Protein AF-A0A915AIZ0-F1 (afdb_monomer)

Radius of gyration: 30.47 Å; Cα contacts (8 Å, |Δi|>4): 148; chains: 1; bounding box: 74×75×60 Å

Foldseek 3Di:
DDDDDDDDPDDPPPCPQCVLVPPDDCPDDDVVVVQVVVPDDVQFAPDPVSPHDSDPDDDPPPPDPDDDDDPVVPPDDDPDPDDDDLPVPPDQLLVVLQVVCVVVVHDGKDKDWDWDDDPVQIWIWMWIATPNDIFTDPDTDSDPVVNSSRRSVRVCVVVVSDDPPPDDD

Structure (mmCIF, N/CA/C/O backbone):
data_AF-A0A915AIZ0-F1
#
_entry.id   AF-A0A915AIZ0-F1
#
loop_
_atom_site.group_PDB
_atom_site.id
_atom_site.type_symbol
_atom_site.label_atom_id
_atom_site.label_alt_id
_atom_site.label_comp_id
_atom_site.label_asym_id
_atom_site.label_entity_id
_atom_site.label_seq_id
_atom_site.pdbx_PDB_ins_code
_atom_site.Cartn_x
_atom_site.Cartn_y
_atom_site.Cartn_z
_atom_site.occupancy
_atom_site.B_iso_or_equiv
_atom_site.auth_seq_id
_atom_site.auth_comp_id
_atom_site.auth_asym_id
_atom_site.auth_atom_id
_atom_site.pdbx_PDB_model_num
ATOM 1 N N . MET A 1 1 ? 46.315 47.497 -23.830 1.00 38.78 1 MET A N 1
ATOM 2 C CA . MET A 1 1 ? 44.916 47.875 -23.520 1.00 38.78 1 MET A CA 1
ATOM 3 C C . MET A 1 1 ? 44.085 46.654 -23.903 1.00 38.78 1 MET A C 1
ATOM 5 O O . MET A 1 1 ? 44.215 46.232 -25.036 1.00 38.78 1 MET A O 1
ATOM 9 N N . ILE A 1 2 ? 43.419 45.914 -23.016 1.00 32.88 2 ILE A N 1
ATOM 10 C CA . ILE A 1 2 ? 42.169 46.260 -22.323 1.00 32.88 2 ILE A CA 1
ATOM 11 C C . ILE A 1 2 ? 42.017 45.301 -21.109 1.00 32.88 2 ILE A C 1
ATOM 13 O O . ILE A 1 2 ? 41.936 44.094 -21.275 1.00 32.88 2 ILE A O 1
ATOM 17 N N . VAL A 1 3 ? 42.049 45.907 -19.917 1.00 34.47 3 VAL A N 1
ATOM 18 C CA . VAL A 1 3 ? 41.221 45.727 -18.701 1.00 34.47 3 VAL A CA 1
ATOM 19 C C . VAL A 1 3 ? 41.073 44.355 -18.002 1.00 34.47 3 VAL A C 1
ATOM 21 O O . VAL A 1 3 ? 40.532 43.390 -18.527 1.00 34.47 3 VAL A O 1
ATOM 24 N N . ALA A 1 4 ? 41.444 44.361 -16.715 1.00 45.19 4 ALA A N 1
ATOM 25 C CA . ALA A 1 4 ? 41.116 43.372 -15.691 1.00 45.19 4 ALA A CA 1
ATOM 26 C C . ALA A 1 4 ? 39.612 43.361 -15.336 1.00 45.19 4 ALA A C 1
ATOM 28 O O . ALA A 1 4 ? 39.028 44.410 -15.066 1.00 45.19 4 ALA A O 1
ATOM 29 N N . GLY A 1 5 ? 39.001 42.175 -15.260 1.00 36.38 5 GLY A N 1
ATOM 30 C CA . GLY A 1 5 ? 37.619 41.971 -14.815 1.00 36.38 5 GLY A CA 1
ATOM 31 C C . GLY A 1 5 ? 37.561 41.054 -13.596 1.00 36.38 5 GLY A C 1
ATOM 32 O O . GLY A 1 5 ? 38.020 39.920 -13.645 1.00 36.38 5 GLY A O 1
ATOM 33 N N . LYS A 1 6 ? 37.040 41.597 -12.498 1.00 37.47 6 LYS A N 1
ATOM 34 C CA . LYS A 1 6 ? 36.946 41.043 -11.142 1.00 37.47 6 LYS A CA 1
ATOM 35 C C . LYS A 1 6 ? 36.320 39.645 -11.082 1.00 37.47 6 LYS A C 1
ATOM 37 O O . LYS A 1 6 ? 35.412 39.323 -11.841 1.00 37.47 6 LYS A O 1
ATOM 42 N N . GLY A 1 7 ? 36.774 38.863 -10.101 1.00 50.34 7 GLY A N 1
ATOM 43 C CA . GLY A 1 7 ? 36.136 37.615 -9.709 1.00 50.34 7 GLY A CA 1
ATOM 44 C C . GLY A 1 7 ? 34.683 37.833 -9.294 1.00 50.34 7 GLY A C 1
ATOM 45 O O . GLY A 1 7 ? 34.383 38.735 -8.515 1.00 50.34 7 GLY A O 1
ATOM 46 N N . ASN A 1 8 ? 33.809 36.965 -9.789 1.00 40.28 8 ASN A N 1
ATOM 47 C CA . ASN A 1 8 ? 32.485 36.766 -9.228 1.00 40.28 8 ASN A CA 1
ATOM 48 C C . ASN A 1 8 ? 32.515 35.445 -8.468 1.00 40.28 8 ASN A C 1
ATOM 50 O O . ASN A 1 8 ? 32.494 34.368 -9.061 1.00 40.28 8 ASN A O 1
ATOM 54 N N . ILE A 1 9 ? 32.594 35.542 -7.141 1.00 48.56 9 ILE A N 1
ATOM 55 C CA . ILE A 1 9 ? 32.188 34.448 -6.271 1.00 48.56 9 ILE A CA 1
ATOM 56 C C . ILE A 1 9 ? 30.661 34.376 -6.366 1.00 48.56 9 ILE A C 1
ATOM 58 O O . ILE A 1 9 ? 29.944 35.292 -5.965 1.00 48.56 9 ILE A O 1
ATOM 62 N N . CYS A 1 10 ? 30.161 33.332 -7.013 1.00 42.59 10 CYS A N 1
ATOM 63 C CA . CYS A 1 10 ? 28.731 33.090 -7.131 1.00 42.59 10 CYS A CA 1
ATOM 64 C C . CYS A 1 10 ? 28.220 32.654 -5.745 1.00 42.59 10 CYS A C 1
ATOM 66 O O . CYS A 1 10 ? 28.759 31.683 -5.203 1.00 42.59 10 CYS A O 1
ATOM 68 N N . PRO A 1 11 ? 27.215 33.314 -5.142 1.00 42.44 11 PRO A N 1
ATOM 69 C CA . PRO A 1 11 ? 26.620 32.827 -3.903 1.00 42.44 11 PRO A CA 1
ATOM 70 C C . PRO A 1 11 ? 26.041 31.423 -4.139 1.00 42.44 11 PRO A C 1
ATOM 72 O O . PRO A 1 11 ? 25.272 31.199 -5.074 1.00 42.44 11 PRO A O 1
ATOM 75 N N . GLN A 1 12 ? 26.439 30.458 -3.304 1.00 47.97 12 GLN A N 1
ATOM 76 C CA . GLN A 1 12 ? 26.171 29.025 -3.503 1.00 47.97 12 GLN A CA 1
ATOM 77 C C . GLN A 1 12 ? 24.681 28.630 -3.454 1.00 47.97 12 GLN A C 1
ATOM 79 O O . GLN A 1 12 ? 24.346 27.479 -3.720 1.00 47.97 12 GLN A O 1
ATOM 84 N N . SER A 1 13 ? 23.771 29.558 -3.152 1.00 43.53 13 SER A N 1
ATOM 85 C CA . SER A 1 13 ? 22.338 29.290 -2.986 1.00 43.53 13 SER A CA 1
ATOM 86 C C . SER A 1 13 ? 21.507 29.322 -4.278 1.00 43.53 13 SER A C 1
ATOM 88 O O . SER A 1 13 ? 20.332 28.971 -4.225 1.00 43.53 13 SER A O 1
ATOM 90 N N . ALA A 1 14 ? 22.084 29.679 -5.435 1.00 45.12 14 ALA A N 1
ATOM 91 C CA . ALA A 1 14 ? 21.381 29.702 -6.733 1.00 45.12 14 ALA A CA 1
ATOM 92 C C . ALA A 1 14 ? 21.893 28.659 -7.754 1.00 45.12 14 ALA A C 1
ATOM 94 O O . ALA A 1 14 ? 21.478 28.647 -8.909 1.00 45.12 14 ALA A O 1
ATOM 95 N N . LEU A 1 15 ? 22.805 27.767 -7.353 1.00 48.69 15 LEU A N 1
ATOM 96 C CA . LEU A 1 15 ? 23.612 26.976 -8.293 1.00 48.69 15 LEU A CA 1
ATOM 97 C C . LEU A 1 15 ? 22.902 25.802 -8.981 1.00 48.69 15 LEU A C 1
ATOM 99 O O . LEU A 1 15 ? 23.480 25.224 -9.896 1.00 48.69 15 LEU A O 1
ATOM 103 N N . HIS A 1 16 ? 21.691 25.410 -8.578 1.00 54.47 16 HIS A N 1
ATOM 104 C CA . HIS A 1 16 ? 21.134 24.156 -9.099 1.00 54.47 16 HIS A CA 1
ATOM 105 C C . HIS A 1 16 ? 20.351 24.306 -10.413 1.00 54.47 16 HIS A C 1
ATOM 107 O O . HIS A 1 16 ? 20.288 23.355 -11.185 1.00 54.47 16 HIS A O 1
ATOM 113 N N . ILE A 1 17 ? 19.791 25.488 -10.698 1.00 54.72 17 ILE A N 1
ATOM 114 C CA . ILE A 1 17 ? 18.925 25.695 -11.875 1.00 54.72 17 ILE A CA 1
ATOM 115 C C . ILE A 1 17 ? 19.726 26.164 -13.099 1.00 54.72 17 ILE A C 1
ATOM 117 O O . ILE A 1 17 ? 19.430 25.757 -14.221 1.00 54.72 17 ILE A O 1
ATOM 121 N N . ASP A 1 18 ? 20.783 26.957 -12.902 1.00 53.81 18 ASP A N 1
ATOM 122 C CA . ASP A 1 18 ? 21.525 27.576 -14.011 1.00 53.81 18 ASP A CA 1
ATOM 123 C C . ASP A 1 18 ? 22.839 26.861 -14.368 1.00 53.81 18 ASP A C 1
ATOM 125 O O . ASP A 1 18 ? 23.546 27.286 -15.283 1.00 53.81 18 ASP A O 1
ATOM 129 N N . LEU A 1 19 ? 23.154 25.735 -13.712 1.00 64.06 19 LEU A N 1
ATOM 130 C CA . LEU A 1 19 ? 24.360 24.943 -13.994 1.00 64.06 19 LEU A CA 1
ATOM 131 C C . LEU A 1 19 ? 24.444 24.516 -15.466 1.00 64.06 19 LEU A C 1
ATOM 133 O O . LEU A 1 19 ? 25.512 24.570 -16.070 1.00 64.06 19 LEU A O 1
ATOM 137 N N . PHE A 1 20 ? 23.310 24.131 -16.052 1.00 60.59 20 PHE A N 1
ATOM 138 C CA . PHE A 1 20 ? 23.236 23.706 -17.450 1.00 60.59 20 PHE A CA 1
ATOM 139 C C . PHE A 1 20 ? 23.135 24.878 -18.433 1.00 60.59 20 PHE A C 1
ATOM 141 O O . PHE A 1 20 ? 23.506 24.723 -19.591 1.00 60.59 20 PHE A O 1
ATOM 148 N N . LYS A 1 21 ? 22.686 26.057 -17.982 1.00 63.19 21 LYS A N 1
ATOM 149 C CA . LYS A 1 21 ? 22.585 27.261 -18.825 1.00 63.19 21 LYS A CA 1
ATOM 150 C C . LYS A 1 21 ? 23.919 27.996 -18.958 1.00 63.19 21 LYS A C 1
ATOM 152 O O . LYS A 1 21 ? 24.190 28.583 -19.998 1.00 63.19 21 LYS A O 1
ATOM 157 N N . CYS A 1 22 ? 24.758 27.933 -17.924 1.00 55.72 22 CYS A N 1
ATOM 158 C CA . CYS A 1 22 ? 26.073 28.576 -17.883 1.00 55.72 22 CYS A CA 1
ATOM 159 C C . CYS A 1 22 ? 27.238 27.597 -18.100 1.00 55.72 22 CYS A C 1
ATOM 161 O O . CYS A 1 22 ? 28.395 27.981 -17.913 1.00 55.72 22 CYS A O 1
ATOM 163 N N . ALA A 1 23 ? 26.959 26.338 -18.459 1.00 63.88 23 ALA A N 1
ATOM 164 C CA . ALA A 1 23 ? 27.995 25.346 -18.714 1.00 63.88 23 ALA A CA 1
ATOM 165 C C . ALA A 1 23 ? 28.930 25.845 -19.826 1.00 63.88 23 ALA A C 1
ATOM 167 O O . ALA A 1 23 ? 28.506 26.122 -20.950 1.00 63.88 23 ALA A O 1
ATOM 168 N N . SER A 1 24 ? 30.216 25.987 -19.503 1.00 63.47 24 SER A N 1
ATOM 169 C CA . SER A 1 24 ? 31.214 26.432 -20.467 1.00 63.47 24 SER A CA 1
ATOM 170 C C . SER A 1 24 ? 31.351 25.408 -21.593 1.00 63.47 24 SER A C 1
ATOM 172 O O . SER A 1 24 ? 31.308 24.195 -21.372 1.00 63.47 24 SER A O 1
ATOM 174 N N . ARG A 1 25 ? 31.529 25.901 -22.826 1.00 67.56 25 ARG A N 1
ATOM 175 C CA . ARG A 1 25 ? 31.830 25.044 -23.978 1.00 67.56 25 ARG A CA 1
ATOM 176 C C . ARG A 1 25 ? 33.024 24.157 -23.621 1.00 67.56 25 ARG A C 1
ATOM 178 O O . ARG A 1 25 ? 34.055 24.655 -23.176 1.00 67.56 25 ARG A O 1
ATOM 185 N N . VAL A 1 26 ? 32.891 22.852 -23.841 1.00 69.62 26 VAL A N 1
ATOM 186 C CA . VAL A 1 26 ? 33.981 21.902 -23.604 1.00 69.62 26 VAL A CA 1
ATOM 187 C C . VAL A 1 26 ? 35.082 22.166 -24.633 1.00 69.62 26 VAL A C 1
ATOM 189 O O . VAL A 1 26 ? 34.939 21.824 -25.803 1.00 69.62 26 VAL A O 1
ATOM 192 N N . THR A 1 27 ? 36.172 22.804 -24.209 1.00 71.50 27 THR A N 1
ATOM 193 C CA . THR A 1 27 ? 37.319 23.171 -25.064 1.00 71.50 27 THR A CA 1
ATOM 194 C C . THR A 1 27 ? 38.466 22.154 -25.012 1.00 71.50 27 THR A C 1
ATOM 196 O O . THR A 1 27 ? 39.527 22.387 -25.587 1.00 71.50 27 THR A O 1
ATOM 199 N N . GLY A 1 28 ? 38.275 21.010 -24.342 1.00 82.75 28 GLY A N 1
ATOM 200 C CA . GLY A 1 28 ? 39.298 19.972 -24.218 1.00 82.75 28 GLY A CA 1
ATOM 201 C C . GLY A 1 28 ? 38.832 18.712 -23.484 1.00 82.75 28 GLY A C 1
ATOM 202 O O . GLY A 1 28 ? 37.654 18.539 -23.181 1.00 82.75 28 GLY A O 1
ATOM 203 N N . GLY A 1 29 ? 39.773 17.808 -23.207 1.00 86.88 29 GLY A N 1
ATOM 204 C CA . GLY A 1 29 ? 39.520 16.540 -22.515 1.00 86.88 29 GLY A CA 1
ATOM 205 C C . GLY A 1 29 ? 39.309 15.339 -23.444 1.00 86.88 29 GLY A C 1
ATOM 206 O O . GLY A 1 29 ? 39.330 15.447 -24.672 1.00 86.88 29 GLY A O 1
ATOM 207 N N . MET A 1 30 ? 39.130 14.158 -22.846 1.00 85.06 30 MET A N 1
ATOM 208 C CA . MET A 1 30 ? 39.038 12.894 -23.592 1.00 85.06 30 MET A CA 1
ATOM 209 C C . MET A 1 30 ? 37.821 12.840 -24.520 1.00 85.06 30 MET A C 1
ATOM 211 O O . MET A 1 30 ? 37.957 12.401 -25.659 1.00 85.06 30 MET A O 1
ATOM 215 N N . GLY A 1 31 ? 36.664 13.345 -24.075 1.00 86.06 31 GLY A N 1
ATOM 216 C CA . GLY A 1 31 ? 35.456 13.418 -24.903 1.00 86.06 31 GLY A CA 1
ATOM 217 C C . GLY A 1 31 ? 35.665 14.262 -26.162 1.00 86.06 31 GLY A C 1
ATOM 218 O O . GLY A 1 31 ? 35.371 13.803 -27.260 1.00 86.06 31 GLY A O 1
ATO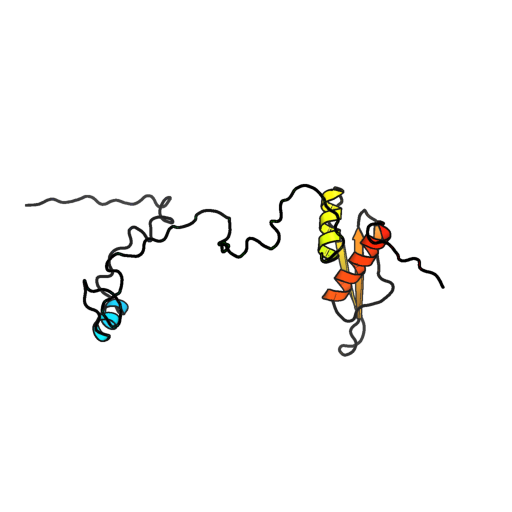M 219 N N . HIS A 1 32 ? 36.275 15.444 -26.027 1.00 85.44 32 HIS A N 1
ATOM 220 C CA . HIS A 1 32 ? 36.622 16.312 -27.158 1.00 85.44 32 HIS A CA 1
ATOM 221 C C . HIS A 1 32 ? 37.545 15.608 -28.166 1.00 85.44 32 HIS A C 1
ATOM 223 O O . HIS A 1 32 ? 37.289 15.628 -29.369 1.00 85.44 32 HIS A O 1
ATOM 229 N N . LYS A 1 33 ? 38.590 14.921 -27.681 1.00 86.50 33 LYS A N 1
ATOM 230 C CA . LYS A 1 33 ? 39.532 14.182 -28.540 1.00 86.50 33 LYS A CA 1
ATOM 231 C C . LYS A 1 33 ? 38.875 12.989 -29.242 1.00 86.50 33 LYS A C 1
ATOM 233 O O . LYS A 1 33 ? 39.207 12.692 -30.388 1.00 86.50 33 LYS A O 1
ATOM 238 N N . LEU A 1 34 ? 37.946 12.310 -28.572 1.00 85.94 34 LEU A N 1
ATOM 239 C CA . LEU A 1 34 ? 37.194 11.202 -29.156 1.00 85.94 34 LEU A CA 1
ATOM 240 C C . LEU A 1 34 ? 36.243 11.690 -30.255 1.00 85.94 34 LEU A C 1
ATOM 242 O O . LEU A 1 34 ? 36.222 11.099 -31.329 1.00 85.94 34 LEU A O 1
ATOM 246 N N . MET A 1 35 ? 35.522 12.789 -30.021 1.00 86.94 35 MET A N 1
ATOM 247 C CA . MET A 1 35 ? 34.645 13.398 -31.028 1.00 86.94 35 MET A CA 1
ATOM 248 C C . MET A 1 35 ? 35.436 13.789 -32.284 1.00 86.94 35 MET A C 1
ATOM 250 O O . MET A 1 35 ? 35.051 13.409 -33.388 1.00 86.94 35 MET A O 1
ATOM 254 N N . GLN A 1 36 ? 36.602 14.420 -32.114 1.00 86.25 36 GLN A N 1
ATOM 255 C CA . GLN A 1 36 ? 37.513 14.727 -33.225 1.00 86.25 36 GLN A CA 1
ATOM 256 C C . GLN A 1 36 ? 37.967 13.483 -33.990 1.00 86.25 36 GLN A C 1
ATOM 258 O O . GLN A 1 36 ? 37.980 13.479 -35.220 1.00 86.25 36 GLN A O 1
ATOM 263 N N . LYS A 1 37 ? 38.297 12.400 -33.279 1.00 89.19 37 LYS A N 1
ATOM 264 C CA . LYS A 1 37 ? 38.688 11.130 -33.907 1.00 89.19 37 LYS A CA 1
ATOM 265 C C . LYS A 1 37 ? 37.558 10.512 -34.739 1.00 89.19 37 LYS A C 1
ATOM 267 O O . LYS A 1 37 ? 37.837 9.834 -35.721 1.00 89.19 37 LYS A O 1
ATOM 272 N N . MET A 1 38 ? 36.307 10.757 -34.357 1.00 85.19 38 MET A N 1
ATOM 273 C CA . MET A 1 38 ? 35.116 10.276 -35.063 1.00 85.19 38 MET A CA 1
ATOM 274 C C . MET A 1 38 ? 34.607 11.261 -36.131 1.00 85.19 38 MET A C 1
ATOM 276 O O . MET A 1 38 ? 33.519 11.063 -36.662 1.00 85.19 38 MET A O 1
ATOM 280 N N . GLY A 1 39 ? 35.388 12.295 -36.469 1.00 82.06 39 GLY A N 1
ATOM 281 C CA . GLY A 1 39 ? 35.098 13.215 -37.574 1.00 82.06 39 GLY A CA 1
ATOM 282 C C . GLY A 1 39 ? 34.327 14.481 -37.195 1.00 82.06 39 GLY A C 1
ATOM 283 O O . GLY A 1 39 ? 33.984 15.256 -38.082 1.00 82.06 39 GLY A O 1
ATOM 284 N N . TRP A 1 40 ? 34.072 14.725 -35.906 1.00 84.94 40 TRP A N 1
ATOM 285 C CA . TRP A 1 40 ? 33.458 15.973 -35.445 1.00 84.94 40 TRP A CA 1
ATOM 286 C C . TRP A 1 40 ? 34.494 17.099 -35.344 1.00 84.94 40 TRP A C 1
ATOM 288 O O . TRP A 1 40 ? 35.573 16.906 -34.779 1.00 84.94 40 TRP A O 1
ATOM 298 N N . THR A 1 41 ? 34.172 18.295 -35.840 1.00 81.31 41 THR A N 1
ATOM 299 C CA . THR A 1 41 ? 35.063 19.461 -35.762 1.00 81.31 41 THR A CA 1
ATOM 300 C C . THR A 1 41 ? 34.466 20.578 -34.896 1.00 81.31 41 THR A C 1
ATOM 302 O O . THR A 1 41 ? 33.243 20.735 -34.844 1.00 81.31 41 THR A O 1
ATOM 305 N N . PRO A 1 42 ? 35.296 21.367 -34.180 1.00 77.31 42 PRO A N 1
ATOM 306 C CA . PRO A 1 42 ? 34.793 22.455 -33.348 1.00 77.31 42 PRO A CA 1
ATOM 307 C C . PRO A 1 42 ? 34.051 23.500 -34.190 1.00 77.31 42 PRO A C 1
ATOM 309 O O . PRO A 1 42 ? 34.660 24.188 -35.003 1.00 77.31 42 PRO A O 1
ATOM 312 N N . GLY A 1 43 ? 32.745 23.638 -33.957 1.00 76.69 43 GLY A N 1
ATOM 313 C CA . GLY A 1 43 ? 31.882 24.565 -34.696 1.00 76.69 43 GLY A CA 1
ATOM 314 C C . GLY A 1 43 ? 30.972 23.904 -35.733 1.00 76.69 43 GLY A C 1
ATOM 315 O O . GLY A 1 43 ? 30.149 24.607 -36.309 1.00 76.69 43 GLY A O 1
ATOM 316 N N . GLU A 1 44 ? 31.067 22.587 -35.935 1.00 78.25 44 GLU A N 1
ATOM 317 C CA . GLU A 1 44 ? 30.116 21.813 -36.742 1.00 78.25 44 GLU A CA 1
ATOM 318 C C . GLU A 1 44 ? 29.110 21.054 -35.862 1.00 78.25 44 GLU A C 1
ATOM 320 O O . GLU A 1 44 ? 29.391 20.692 -34.712 1.00 78.25 44 GLU A O 1
ATOM 325 N N . GLY A 1 45 ? 27.920 20.811 -36.417 1.00 78.31 45 GLY A N 1
ATOM 326 C CA . GLY A 1 45 ? 26.866 20.037 -35.773 1.00 78.31 45 GLY A CA 1
ATOM 327 C C . GLY A 1 45 ? 27.306 18.600 -35.495 1.00 78.31 45 GLY A C 1
ATOM 328 O O . GLY A 1 45 ? 28.019 17.979 -36.284 1.00 78.31 45 GLY A O 1
ATOM 329 N N . LEU A 1 46 ? 26.891 18.047 -34.357 1.00 78.88 46 LEU A N 1
ATOM 330 C CA . LEU A 1 46 ? 27.208 16.667 -33.992 1.00 78.88 46 LEU A CA 1
ATOM 331 C C . LEU A 1 46 ? 26.322 15.679 -34.771 1.00 78.88 46 LEU A C 1
ATOM 333 O O . LEU A 1 46 ? 25.112 15.660 -34.586 1.00 78.88 46 LEU A O 1
ATOM 337 N N . GLY A 1 47 ? 26.911 14.828 -35.612 1.00 74.12 47 GLY A N 1
ATOM 338 C CA . GLY A 1 47 ? 26.175 13.811 -36.374 1.00 74.12 47 GLY A CA 1
ATOM 339 C C . GLY A 1 47 ? 26.916 13.385 -37.639 1.00 74.12 47 GLY A C 1
ATOM 340 O O . GLY A 1 47 ? 27.849 14.059 -38.067 1.00 74.12 47 GLY A O 1
ATOM 341 N N . LYS A 1 48 ? 26.503 12.266 -38.245 1.00 76.44 48 LYS A N 1
ATOM 342 C CA . LYS A 1 48 ? 27.140 11.700 -39.450 1.00 76.44 48 LYS A CA 1
ATOM 343 C C . LYS A 1 48 ? 27.154 12.683 -40.629 1.00 76.44 48 LYS A C 1
ATOM 345 O O . LYS A 1 48 ? 28.154 12.761 -41.332 1.00 76.44 48 LYS A O 1
ATOM 350 N N . ASP A 1 49 ? 26.081 13.458 -40.773 1.00 79.81 49 ASP A N 1
ATOM 351 C CA . ASP A 1 49 ? 25.891 14.433 -41.853 1.00 79.81 49 ASP A CA 1
ATOM 352 C C . ASP A 1 49 ? 26.022 15.889 -41.368 1.00 79.81 49 ASP A C 1
ATOM 354 O O . ASP A 1 49 ? 25.598 16.813 -42.053 1.00 79.81 49 ASP A O 1
ATOM 358 N N . ARG A 1 50 ? 26.608 16.111 -40.178 1.00 77.06 50 ARG A N 1
ATOM 359 C CA . ARG A 1 50 ? 26.739 17.438 -39.531 1.00 77.06 50 ARG A CA 1
ATOM 360 C C . ARG A 1 50 ? 25.404 18.139 -39.231 1.00 77.06 50 ARG A C 1
ATOM 362 O O . ARG A 1 50 ? 25.391 19.331 -38.954 1.00 77.06 50 ARG A O 1
ATOM 369 N N . ASP A 1 51 ? 24.310 17.382 -39.217 1.00 76.31 51 ASP A N 1
ATOM 370 C CA . ASP A 1 51 ? 22.932 17.856 -38.998 1.00 76.31 51 ASP A CA 1
ATOM 371 C C . ASP A 1 51 ? 22.584 18.105 -37.514 1.00 76.31 51 ASP A C 1
ATOM 373 O O . ASP A 1 51 ? 21.450 18.394 -37.144 1.00 76.31 51 ASP A O 1
ATOM 377 N N . GLY A 1 52 ? 23.560 17.960 -36.615 1.00 78.62 52 GLY A N 1
ATOM 378 C CA . GLY A 1 52 ? 23.342 18.226 -35.198 1.00 78.62 52 GLY A CA 1
ATOM 379 C C . GLY A 1 52 ? 23.136 19.718 -34.916 1.00 78.62 52 GLY A C 1
ATOM 380 O O . GLY A 1 52 ? 23.772 20.558 -35.557 1.00 78.62 52 GLY A O 1
ATOM 381 N N . PRO A 1 53 ? 22.321 20.077 -33.911 1.00 73.25 53 PRO A N 1
ATOM 382 C CA . PRO A 1 53 ? 22.128 21.469 -33.531 1.00 73.25 53 PRO A CA 1
ATOM 383 C C . PRO A 1 53 ? 23.450 22.092 -33.063 1.00 73.25 53 PRO A C 1
ATOM 385 O O . PRO A 1 53 ? 24.152 21.547 -32.209 1.00 73.25 53 PRO A O 1
ATOM 388 N N . LEU A 1 54 ? 23.791 23.245 -33.645 1.00 70.00 54 LEU A N 1
ATOM 389 C CA . LEU A 1 54 ? 24.973 24.037 -33.280 1.00 70.00 54 LEU A CA 1
ATOM 390 C C . LEU A 1 54 ? 24.812 24.718 -31.918 1.00 70.00 54 LEU A C 1
ATOM 392 O O . LEU A 1 54 ? 25.795 24.990 -31.223 1.00 70.00 54 LEU A O 1
ATOM 396 N N . GLU A 1 55 ? 23.567 25.010 -31.557 1.00 71.62 55 GLU A N 1
ATOM 397 C CA . GLU A 1 55 ? 23.222 25.622 -30.288 1.00 71.62 55 GLU A CA 1
ATOM 398 C C . GLU A 1 55 ? 23.013 24.544 -29.219 1.00 71.62 55 GLU A C 1
ATOM 400 O O . GLU A 1 55 ? 22.373 23.521 -29.482 1.00 71.62 55 GLU A O 1
ATOM 405 N N . PRO A 1 56 ? 23.549 24.745 -28.003 1.00 73.12 56 PRO A N 1
ATOM 406 C CA . PRO A 1 56 ? 23.289 23.847 -26.888 1.00 73.12 56 PRO A CA 1
ATOM 407 C C . PRO A 1 56 ? 21.783 23.722 -26.647 1.00 73.12 56 PRO A C 1
ATOM 409 O O . PRO A 1 56 ? 21.097 24.735 -26.511 1.00 73.12 56 PRO A O 1
ATOM 412 N N . LEU A 1 57 ? 21.272 22.491 -26.551 1.00 74.31 57 LEU A N 1
ATOM 413 C CA . LEU A 1 57 ? 19.874 22.283 -26.186 1.00 74.31 57 LEU A CA 1
ATOM 414 C C . LEU A 1 57 ? 19.628 22.852 -24.788 1.00 74.31 57 LEU A C 1
ATOM 416 O O . LEU A 1 57 ? 20.224 22.409 -23.803 1.00 74.31 57 LEU A O 1
ATOM 420 N N . THR A 1 58 ? 18.732 23.826 -24.704 1.00 69.81 58 THR A N 1
ATOM 421 C CA . THR A 1 58 ? 18.286 24.375 -23.432 1.00 69.81 58 THR A CA 1
ATOM 422 C C . THR A 1 58 ? 17.293 23.404 -22.805 1.00 69.81 58 THR A C 1
ATOM 424 O O . THR A 1 58 ? 16.275 23.042 -23.391 1.00 69.81 58 THR A O 1
ATOM 427 N N . LEU A 1 59 ? 17.614 22.930 -21.603 1.00 70.62 59 LEU A N 1
ATOM 428 C CA . LEU A 1 59 ? 16.706 22.099 -20.824 1.00 70.62 59 LEU A CA 1
ATOM 429 C C . LEU A 1 59 ? 15.824 23.016 -19.980 1.00 70.62 59 LEU A C 1
ATOM 431 O O . LEU A 1 59 ? 16.335 23.805 -19.181 1.00 70.62 59 LEU A O 1
ATOM 435 N N . ASP A 1 60 ? 14.509 22.897 -20.133 1.00 70.69 60 ASP A N 1
ATOM 436 C CA . ASP A 1 60 ? 13.580 23.496 -19.183 1.00 70.69 60 ASP A CA 1
ATOM 437 C C . ASP A 1 60 ? 13.525 22.615 -17.928 1.00 70.69 60 ASP A C 1
ATOM 439 O O . ASP A 1 60 ? 12.937 21.529 -17.913 1.00 70.69 60 ASP A O 1
ATOM 443 N N . VAL A 1 61 ? 14.226 23.042 -16.877 1.00 75.00 61 VAL A N 1
ATOM 444 C CA . VAL A 1 61 ? 14.272 22.318 -15.606 1.00 75.00 61 VAL A CA 1
ATOM 445 C C . VAL A 1 61 ? 12.953 22.544 -14.880 1.00 75.00 61 VAL A C 1
ATOM 447 O O . VAL A 1 61 ? 12.785 23.497 -14.114 1.00 75.00 61 VAL A O 1
ATOM 450 N N . LYS A 1 62 ? 12.009 21.627 -15.100 1.00 70.56 62 LYS A N 1
ATOM 451 C CA . LYS A 1 62 ? 10.743 21.602 -14.371 1.00 70.56 62 LYS A CA 1
ATOM 452 C C . LYS A 1 62 ? 11.025 21.424 -12.878 1.00 70.56 62 LYS A C 1
ATOM 454 O O . LYS A 1 62 ? 11.370 20.340 -12.41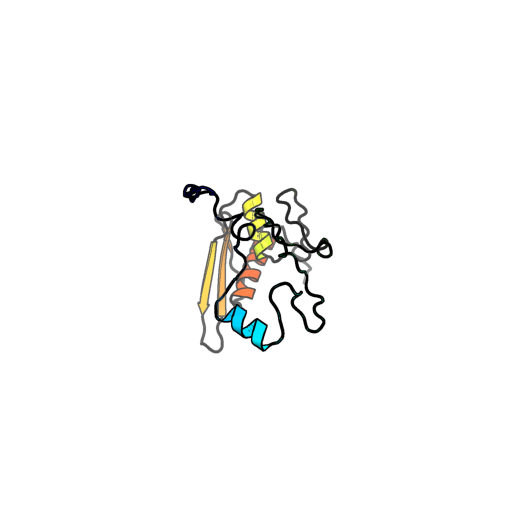8 1.00 70.56 62 LYS A O 1
ATOM 459 N N . SER A 1 63 ? 10.874 22.505 -12.121 1.00 73.75 63 SER A N 1
ATOM 460 C CA . SER A 1 63 ? 11.110 22.526 -10.669 1.00 73.75 63 SER A CA 1
ATOM 461 C C . SER A 1 63 ? 9.908 22.018 -9.863 1.00 73.75 63 SER A C 1
ATOM 463 O O . SER A 1 63 ? 9.957 21.931 -8.636 1.00 73.75 63 SER A O 1
ATOM 465 N N . ASP A 1 64 ? 8.810 21.677 -10.536 1.00 77.19 64 ASP A N 1
ATOM 466 C CA . ASP A 1 64 ? 7.614 21.174 -9.881 1.00 77.19 64 ASP A CA 1
ATOM 467 C C . ASP A 1 64 ? 7.814 19.763 -9.330 1.00 77.19 64 ASP A C 1
ATOM 469 O O . ASP A 1 64 ? 8.379 18.883 -9.975 1.00 77.19 64 ASP A O 1
ATOM 473 N N . ARG A 1 65 ? 7.168 19.474 -8.197 1.00 76.38 65 ARG A N 1
ATOM 474 C CA . ARG A 1 65 ? 7.042 18.100 -7.676 1.00 76.38 65 ARG A CA 1
ATOM 475 C C . ARG A 1 65 ? 6.119 17.208 -8.523 1.00 76.38 65 ARG A C 1
ATOM 477 O O . ARG A 1 65 ? 5.872 16.056 -8.172 1.00 76.38 65 ARG A O 1
ATOM 484 N N . LYS A 1 66 ? 5.541 17.747 -9.600 1.00 75.50 66 LYS A N 1
ATOM 485 C CA . LYS A 1 66 ? 4.646 17.017 -10.500 1.00 75.50 66 LYS A CA 1
ATOM 486 C C . LYS A 1 66 ? 5.484 16.232 -11.502 1.00 75.50 66 LYS A C 1
ATOM 488 O O . LYS A 1 66 ? 6.255 16.837 -12.245 1.00 75.50 66 LYS A O 1
ATOM 493 N N . GLY A 1 67 ? 5.275 14.918 -11.563 1.00 74.19 67 GLY A N 1
ATOM 494 C CA . GLY A 1 67 ? 5.950 14.035 -12.517 1.00 74.19 67 GLY A CA 1
ATOM 495 C C . GLY A 1 67 ? 5.800 14.474 -13.981 1.00 74.19 67 GLY A C 1
ATOM 496 O O . GLY A 1 67 ? 4.976 15.330 -14.322 1.00 74.19 67 GLY A O 1
ATOM 497 N N . LEU A 1 68 ? 6.627 13.893 -14.845 1.00 70.25 68 LEU A N 1
ATOM 498 C CA . LEU A 1 68 ? 6.502 14.006 -16.295 1.00 70.25 68 LEU A CA 1
ATOM 499 C C . LEU A 1 68 ? 5.432 12.997 -16.730 1.00 70.25 68 LEU A C 1
ATOM 501 O O . LEU A 1 68 ? 5.643 11.799 -16.588 1.00 70.25 68 LEU A O 1
ATOM 505 N N . VAL A 1 69 ? 4.268 13.474 -17.171 1.00 65.62 69 VAL A N 1
ATOM 506 C CA . VAL A 1 69 ? 3.179 12.627 -17.686 1.00 65.62 69 VAL A CA 1
ATOM 507 C C . VAL A 1 69 ? 2.968 13.008 -19.146 1.00 65.62 69 VAL A C 1
ATOM 509 O O . VAL A 1 69 ? 2.932 14.201 -19.458 1.00 65.62 69 VAL A O 1
ATOM 512 N N . SER A 1 70 ? 2.874 12.016 -20.033 1.00 53.50 70 SER A N 1
ATOM 513 C CA . SER A 1 70 ? 2.596 12.244 -21.455 1.00 53.50 70 SER A CA 1
ATOM 514 C C . SER A 1 70 ? 1.159 12.747 -21.651 1.00 53.50 70 SER A C 1
ATOM 516 O O . SER A 1 70 ? 0.261 12.336 -20.916 1.00 53.50 70 SER A O 1
ATOM 518 N N . SER A 1 71 ? 0.911 13.613 -22.642 1.00 58.47 71 SER A N 1
ATOM 519 C CA . SER A 1 71 ? -0.452 14.109 -22.933 1.00 58.47 71 SER A CA 1
ATOM 520 C C . SER A 1 71 ? -1.410 12.995 -23.380 1.00 58.47 71 SER A C 1
ATOM 522 O O . SER A 1 71 ? -2.618 13.139 -23.212 1.00 58.47 71 SER A O 1
ATOM 524 N N . ASP A 1 72 ? -0.887 11.860 -23.854 1.00 60.44 72 ASP A N 1
ATOM 525 C CA . ASP A 1 72 ? -1.675 10.663 -24.183 1.00 60.44 72 ASP A CA 1
ATOM 526 C C . ASP A 1 72 ? -2.048 9.800 -22.958 1.00 60.44 72 ASP A C 1
ATOM 528 O O . ASP A 1 72 ? -2.918 8.937 -23.050 1.00 60.44 72 ASP A O 1
ATOM 532 N N . GLU A 1 73 ? -1.471 10.047 -21.774 1.00 55.12 73 GLU A N 1
ATOM 533 C CA . GLU A 1 73 ? -1.820 9.341 -20.525 1.00 55.12 73 GLU A CA 1
ATOM 534 C C . GLU A 1 73 ? -2.892 10.072 -19.704 1.00 55.12 73 GLU A C 1
ATOM 536 O O . GLU A 1 73 ? -3.018 9.902 -18.487 1.00 55.12 73 GLU A O 1
ATOM 541 N N . ILE A 1 74 ? -3.733 10.877 -20.356 1.00 55.28 74 ILE A N 1
ATOM 542 C CA . ILE A 1 74 ? -4.868 11.515 -19.679 1.00 55.28 74 ILE A CA 1
ATOM 543 C C . ILE A 1 74 ? -5.989 10.495 -19.391 1.00 55.28 74 ILE A C 1
ATOM 545 O O . ILE A 1 74 ? -7.010 10.860 -18.830 1.00 55.28 74 ILE A O 1
ATOM 549 N N . HIS A 1 75 ? -5.814 9.191 -19.632 1.00 54.78 75 HIS A N 1
ATOM 550 C CA . HIS A 1 75 ? -6.799 8.168 -19.254 1.00 54.78 75 HIS A CA 1
ATOM 551 C C . HIS A 1 75 ? -6.203 7.076 -18.355 1.00 54.78 75 HIS A C 1
ATOM 553 O O . HIS A 1 75 ? -6.135 5.912 -18.725 1.00 54.78 75 HIS A O 1
ATOM 559 N N . SER A 1 76 ? -5.799 7.423 -17.133 1.00 46.19 76 SER A N 1
ATOM 560 C CA . SER A 1 76 ? -6.103 6.585 -15.961 1.00 46.19 76 SER A CA 1
ATOM 561 C C . SER A 1 76 ? -5.793 7.321 -14.654 1.00 46.19 76 SER A C 1
ATOM 563 O O . SER A 1 76 ? -4.672 7.388 -14.166 1.00 46.19 76 SER A O 1
ATOM 565 N N . SER A 1 77 ? -6.866 7.793 -14.017 1.00 46.81 77 SER A N 1
ATOM 566 C CA . SER A 1 77 ? -6.940 8.070 -12.575 1.00 46.81 77 SER A CA 1
ATOM 567 C C . SER A 1 77 ? -6.023 9.184 -12.048 1.00 46.81 77 SER A C 1
ATOM 569 O O . SER A 1 77 ? -5.070 8.967 -11.298 1.00 46.81 77 SER A O 1
ATOM 571 N N . LYS A 1 78 ? -6.434 10.433 -12.300 1.00 42.47 78 LYS A N 1
ATOM 572 C CA . LYS A 1 78 ? -6.152 11.534 -11.369 1.00 42.47 78 LYS A CA 1
ATOM 573 C C . LYS A 1 78 ? -6.677 11.125 -9.984 1.00 42.47 78 LYS A C 1
ATOM 575 O O . LYS A 1 78 ? -7.882 11.131 -9.760 1.00 42.47 78 LYS A O 1
ATOM 580 N N . LYS A 1 79 ? -5.794 10.776 -9.043 1.00 44.88 79 LYS A N 1
ATOM 581 C CA . LYS A 1 79 ? -6.146 10.724 -7.615 1.00 44.88 79 LYS A CA 1
ATOM 582 C C . LYS A 1 79 ? -6.320 12.156 -7.114 1.00 44.88 79 LYS A C 1
ATOM 584 O O . LYS A 1 79 ? -5.392 12.761 -6.584 1.00 44.88 79 LYS A O 1
ATOM 589 N N . SER A 1 80 ? -7.515 12.703 -7.308 1.00 41.59 80 SER A N 1
ATOM 590 C CA . SER A 1 80 ? -8.012 13.793 -6.482 1.00 41.59 80 SER A CA 1
ATOM 591 C C . SER A 1 80 ? -8.360 13.219 -5.111 1.00 41.59 80 SER A C 1
ATOM 593 O O . SER A 1 80 ? -9.270 12.404 -4.972 1.00 41.59 80 SER A O 1
ATOM 595 N N . HIS A 1 81 ? -7.635 13.652 -4.082 1.00 47.25 81 HIS A N 1
ATOM 596 C CA . HIS A 1 81 ? -8.169 13.643 -2.727 1.00 47.25 81 HIS A CA 1
ATOM 597 C C . HIS A 1 81 ? -9.408 14.544 -2.720 1.00 47.25 81 HIS A C 1
ATOM 599 O O . HIS A 1 81 ? -9.291 15.764 -2.712 1.00 47.25 81 HIS A O 1
ATOM 605 N N . GLY A 1 82 ? -10.590 13.943 -2.789 1.00 43.00 82 GLY A N 1
ATOM 606 C CA . GLY A 1 82 ? -11.848 14.671 -2.718 1.00 43.00 82 GLY A CA 1
ATOM 607 C C . GLY A 1 82 ? -12.979 13.891 -3.367 1.00 43.00 82 GLY A C 1
ATOM 608 O O . GLY A 1 82 ? -12.929 13.615 -4.557 1.00 43.00 82 GLY A O 1
ATOM 609 N N . VAL A 1 83 ? -13.995 13.586 -2.559 1.00 41.06 83 VAL A N 1
ATOM 610 C CA . VAL A 1 83 ? -15.347 13.142 -2.943 1.00 41.06 83 VAL A CA 1
ATOM 611 C C . VAL A 1 83 ? -15.498 11.791 -3.671 1.00 41.06 83 VAL A C 1
ATOM 613 O O . VAL A 1 83 ? -15.713 11.681 -4.866 1.00 41.06 83 VAL A O 1
ATOM 616 N N . VAL A 1 84 ? -15.435 10.738 -2.854 1.00 51.25 84 VAL A N 1
ATOM 617 C CA . VAL A 1 84 ? -16.377 9.603 -2.748 1.00 51.25 84 VAL A CA 1
ATOM 618 C C . VAL A 1 84 ? -17.266 9.258 -3.961 1.00 51.25 84 VAL A C 1
ATOM 620 O O . VAL A 1 84 ? -18.426 9.644 -4.035 1.00 51.25 84 VAL A O 1
ATOM 623 N N . SER A 1 85 ? -16.794 8.330 -4.792 1.00 42.25 85 SER A N 1
ATOM 624 C CA . SER A 1 85 ? -17.646 7.235 -5.269 1.00 42.25 85 SER A CA 1
ATOM 625 C C . SER A 1 85 ? -17.019 5.928 -4.820 1.00 42.25 85 SER A C 1
ATOM 627 O O . SER A 1 85 ? -15.875 5.603 -5.147 1.00 42.25 85 SER A O 1
ATOM 629 N N . MET A 1 86 ? -17.754 5.207 -3.983 1.00 55.19 86 MET A N 1
ATOM 630 C CA . MET A 1 86 ? -17.371 3.897 -3.482 1.00 55.19 86 MET A CA 1
ATOM 631 C C . MET A 1 86 ? -17.695 2.854 -4.551 1.00 55.19 86 MET A C 1
ATOM 633 O O . MET A 1 86 ? -18.534 1.985 -4.366 1.00 55.19 86 MET A O 1
ATOM 637 N N . GLU A 1 87 ? -17.085 3.007 -5.722 1.00 51.00 87 GLU A N 1
ATOM 638 C CA . GLU A 1 87 ? -17.173 2.020 -6.788 1.00 51.00 87 GLU A CA 1
ATOM 639 C C . GLU A 1 87 ? -16.275 0.834 -6.401 1.00 51.00 87 GLU A C 1
ATOM 641 O O . GLU A 1 87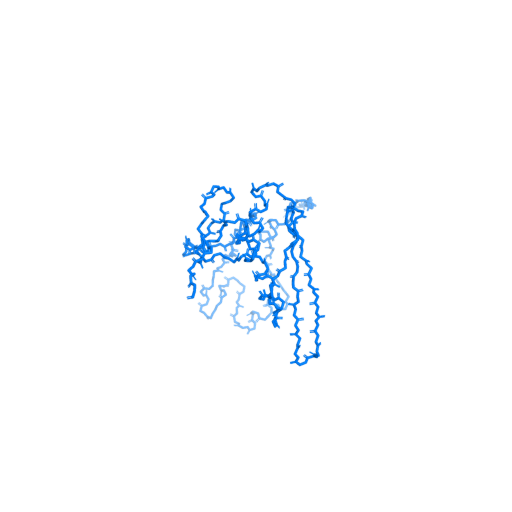 ? -15.052 0.943 -6.272 1.00 51.00 87 GLU A O 1
ATOM 646 N N . VAL A 1 88 ? -16.923 -0.292 -6.119 1.00 56.34 88 VAL A N 1
ATOM 647 C CA . VAL A 1 88 ? -16.312 -1.547 -5.651 1.00 56.34 88 VAL A CA 1
ATOM 648 C C . VAL A 1 88 ? -15.590 -2.283 -6.796 1.00 56.34 88 VAL A C 1
ATOM 650 O O . VAL A 1 88 ? -14.835 -3.226 -6.572 1.00 56.34 88 VAL A O 1
ATOM 653 N N . ALA A 1 89 ? -15.761 -1.833 -8.041 1.00 51.62 89 ALA A N 1
ATOM 654 C CA . ALA A 1 89 ? -15.226 -2.492 -9.222 1.00 51.62 89 ALA A CA 1
ATOM 655 C C . ALA A 1 89 ? -13.779 -2.048 -9.521 1.00 51.62 89 ALA A C 1
ATOM 657 O O . ALA A 1 89 ? -13.534 -0.964 -10.041 1.00 51.62 89 ALA A O 1
ATOM 658 N N . GLY A 1 90 ? -12.805 -2.907 -9.199 1.00 69.62 90 GLY A N 1
ATOM 659 C CA . GLY A 1 90 ? -11.423 -2.808 -9.697 1.00 69.62 90 GLY A CA 1
ATOM 660 C C . GLY A 1 90 ? -10.377 -2.250 -8.724 1.00 69.62 90 GLY A C 1
ATOM 661 O O . GLY A 1 90 ? -9.187 -2.263 -9.039 1.00 69.62 90 GLY A O 1
ATOM 662 N N . LYS A 1 91 ? -10.769 -1.802 -7.525 1.00 80.31 91 LYS A N 1
ATOM 663 C CA . LYS A 1 91 ? -9.823 -1.344 -6.490 1.00 80.31 91 LYS A CA 1
ATOM 664 C C . LYS A 1 91 ? -9.360 -2.520 -5.622 1.00 80.31 91 LYS A C 1
ATOM 666 O O . LYS A 1 91 ? -10.130 -3.405 -5.270 1.00 80.31 91 LYS A O 1
ATOM 671 N N . HIS A 1 92 ? -8.075 -2.540 -5.264 1.00 90.31 92 HIS A N 1
ATOM 672 C CA . HIS A 1 92 ? -7.510 -3.580 -4.397 1.00 90.31 92 HIS A CA 1
ATOM 673 C C . HIS A 1 92 ? -8.085 -3.460 -2.967 1.00 90.31 92 HIS A C 1
ATOM 675 O O . HIS A 1 92 ? -8.075 -2.348 -2.425 1.00 90.31 92 HIS A O 1
ATOM 681 N N . PRO A 1 93 ? -8.494 -4.561 -2.297 1.00 91.12 93 PRO A N 1
ATOM 682 C CA . PRO A 1 93 ? -9.206 -4.505 -1.010 1.00 91.12 93 PRO A CA 1
ATOM 683 C C . PRO A 1 93 ? -8.385 -3.834 0.098 1.00 91.12 93 PRO A C 1
ATOM 685 O O . PRO A 1 93 ? -8.924 -3.116 0.931 1.00 91.12 93 PRO A O 1
ATOM 688 N N . VAL A 1 94 ? -7.053 -3.977 0.070 1.00 92.06 94 VAL A N 1
ATOM 689 C CA . VAL A 1 94 ? -6.163 -3.272 1.014 1.00 92.06 94 VAL A CA 1
ATOM 690 C C . VAL A 1 94 ? -6.243 -1.750 0.837 1.00 92.06 94 VAL A C 1
ATOM 692 O O . VAL A 1 94 ? -6.224 -1.026 1.827 1.00 92.06 94 VAL A O 1
ATOM 695 N N . SER A 1 95 ? -6.333 -1.255 -0.405 1.00 91.56 95 SER A N 1
ATOM 696 C CA . SER A 1 95 ? -6.446 0.189 -0.668 1.00 91.56 95 SER A CA 1
ATOM 697 C C . SER A 1 95 ? -7.794 0.701 -0.185 1.00 91.56 95 SER A C 1
ATOM 699 O O . SER A 1 95 ? -7.843 1.685 0.545 1.00 91.56 95 SER A O 1
ATOM 701 N N . MET A 1 96 ? -8.869 -0.022 -0.519 1.00 90.94 96 MET A N 1
ATOM 702 C CA . MET A 1 96 ? -10.221 0.307 -0.067 1.00 90.94 96 MET A CA 1
ATOM 703 C C . MET A 1 96 ? -10.314 0.373 1.458 1.00 90.94 96 MET A C 1
ATOM 705 O O . MET A 1 96 ? -10.888 1.319 1.992 1.00 90.94 96 MET A O 1
ATOM 709 N N . LEU A 1 97 ? -9.719 -0.594 2.163 1.00 91.75 97 LEU A N 1
ATOM 710 C CA . LEU A 1 97 ? -9.714 -0.604 3.622 1.00 91.75 97 LEU A CA 1
ATOM 711 C C . LEU A 1 97 ? -8.940 0.587 4.203 1.00 91.75 97 LEU A C 1
ATOM 713 O O . LEU A 1 97 ? -9.421 1.235 5.128 1.00 91.75 97 LEU A O 1
ATOM 717 N N . MET A 1 98 ? -7.762 0.908 3.660 1.00 92.00 98 MET A N 1
ATOM 718 C CA . MET A 1 98 ? -6.994 2.065 4.134 1.00 92.00 98 MET A CA 1
ATOM 719 C C . MET A 1 98 ? -7.734 3.385 3.897 1.00 92.00 98 MET A C 1
ATOM 721 O O . MET A 1 98 ? -7.820 4.208 4.808 1.00 92.00 98 MET A O 1
ATOM 725 N N . GLU A 1 99 ? -8.310 3.567 2.708 1.00 91.44 99 GLU A N 1
ATOM 726 C CA . GLU A 1 99 ? -9.115 4.746 2.370 1.00 91.44 99 GLU A CA 1
ATOM 727 C C . GLU A 1 99 ? -10.338 4.876 3.285 1.00 91.44 99 GLU A C 1
ATOM 729 O O . GLU A 1 99 ? -10.659 5.976 3.742 1.00 91.44 99 GLU A O 1
ATOM 734 N N . LEU A 1 100 ? -10.988 3.755 3.608 1.00 89.94 100 LEU A N 1
ATOM 735 C CA . LEU A 1 100 ? -12.101 3.722 4.548 1.00 89.94 100 LEU A CA 1
ATOM 736 C C . LEU A 1 100 ? -11.679 4.185 5.944 1.00 89.94 100 LEU A C 1
ATOM 738 O O . LEU A 1 100 ? -12.353 5.044 6.515 1.00 89.94 100 LEU A O 1
ATOM 742 N N . CYS A 1 101 ? -10.576 3.655 6.479 1.00 91.69 101 CYS A N 1
ATOM 743 C CA . CYS A 1 101 ? -10.076 4.058 7.793 1.00 91.69 101 CYS A CA 1
ATOM 744 C C . CYS A 1 101 ? -9.769 5.559 7.829 1.00 91.69 101 CYS A C 1
ATOM 746 O O . CYS A 1 101 ? -10.188 6.245 8.761 1.00 91.69 101 CYS A O 1
ATOM 748 N N . SER A 1 102 ? -9.131 6.096 6.781 1.00 92.00 102 SER A N 1
ATOM 749 C CA . SER A 1 102 ? -8.878 7.538 6.665 1.00 92.00 102 SER A CA 1
ATOM 750 C C . SER A 1 102 ? -10.172 8.358 6.620 1.00 92.00 102 SER A C 1
ATOM 752 O O . SER A 1 102 ? -10.279 9.366 7.313 1.00 92.00 102 SER A O 1
ATOM 754 N N . LYS A 1 103 ? -11.180 7.919 5.853 1.00 88.12 103 LYS A N 1
ATOM 755 C CA . LYS A 1 103 ? -12.471 8.618 5.723 1.00 88.12 103 LYS A CA 1
ATOM 756 C C . LYS A 1 103 ? -13.304 8.578 7.009 1.00 88.12 103 LYS A C 1
ATOM 758 O O . LYS A 1 103 ? -14.052 9.512 7.281 1.00 88.12 103 LYS A O 1
ATOM 763 N N . LYS A 1 104 ? -13.210 7.497 7.782 1.00 86.88 104 LYS A N 1
ATOM 764 C CA . LYS A 1 104 ? -13.923 7.322 9.058 1.00 86.88 104 LYS A CA 1
ATOM 765 C C . LYS A 1 104 ? -13.170 7.916 10.255 1.00 86.88 104 LYS A C 1
ATOM 767 O O . LYS A 1 104 ? -13.665 7.802 11.370 1.00 86.88 104 LYS A O 1
ATOM 772 N N . HIS A 1 105 ? -12.014 8.553 10.030 1.00 91.25 105 HIS A N 1
ATOM 773 C CA . HIS A 1 105 ? -11.114 9.045 11.082 1.00 91.25 105 HIS A CA 1
ATOM 774 C C . HIS A 1 105 ? -10.705 7.951 12.081 1.00 91.25 105 HIS A C 1
ATOM 776 O O . HIS A 1 105 ? -10.490 8.212 13.263 1.00 91.25 105 HIS A O 1
ATOM 782 N N . TRP A 1 106 ? -10.603 6.711 11.607 1.00 92.56 106 TRP A N 1
ATOM 783 C CA . TRP A 1 106 ? -10.109 5.601 12.409 1.00 92.56 106 TRP A CA 1
ATOM 784 C C . TRP A 1 106 ? -8.587 5.556 12.395 1.00 92.56 106 TRP A C 1
ATOM 786 O O . TRP A 1 106 ? -7.934 6.034 11.461 1.00 92.56 106 TRP A O 1
ATOM 796 N N . SER A 1 107 ? -8.018 4.940 13.430 1.00 92.44 107 SER A N 1
ATOM 797 C CA . SER A 1 107 ? -6.601 4.596 13.441 1.00 92.44 107 SER A CA 1
ATOM 798 C C . SER A 1 107 ? -6.254 3.698 12.243 1.00 92.44 107 SER A C 1
ATOM 800 O O . SER A 1 107 ? -7.103 2.936 11.758 1.00 92.44 107 SER A O 1
ATOM 802 N N . PRO A 1 108 ? -5.017 3.796 11.720 1.00 91.62 108 PRO A N 1
ATOM 803 C CA . PRO A 1 108 ? -4.594 2.970 10.600 1.00 91.62 108 PRO A CA 1
ATOM 804 C C . PRO A 1 108 ? -4.722 1.479 10.957 1.00 91.62 108 PRO A C 1
ATOM 806 O O . PRO A 1 108 ? -4.394 1.092 12.081 1.00 91.62 108 PRO A O 1
ATOM 809 N N . PRO A 1 109 ? -5.181 0.636 10.015 1.00 94.50 109 PRO A N 1
ATOM 810 C CA . PRO A 1 109 ? -5.396 -0.781 10.275 1.00 94.50 109 PRO A CA 1
ATOM 811 C C . PRO A 1 109 ? -4.065 -1.477 10.589 1.00 94.50 109 PRO A C 1
ATOM 813 O O . PRO A 1 109 ? -3.092 -1.346 9.838 1.00 94.50 109 PRO A O 1
ATOM 816 N N . GLN A 1 110 ? -4.023 -2.237 11.683 1.00 94.81 110 GLN A N 1
ATOM 817 C CA . GLN A 1 110 ? -2.835 -2.995 12.079 1.00 94.81 110 GLN A CA 1
ATOM 818 C C . GLN A 1 110 ? -2.907 -4.407 11.503 1.00 94.81 110 GLN A C 1
ATOM 820 O O . GLN A 1 110 ? -3.913 -5.087 11.674 1.00 94.81 110 GLN A O 1
ATOM 825 N N . PHE A 1 111 ? -1.840 -4.862 10.842 1.00 95.00 111 PHE A N 1
ATOM 826 C CA . PHE A 1 111 ? -1.781 -6.195 10.242 1.00 95.00 111 PHE A CA 1
ATOM 827 C C . PHE A 1 111 ? -0.714 -7.061 10.909 1.00 95.00 111 PHE A C 1
ATOM 829 O O . PHE A 1 111 ? 0.446 -6.658 10.989 1.00 95.00 111 PHE A O 1
ATOM 836 N N . THR A 1 112 ? -1.092 -8.280 11.277 1.00 95.19 112 THR A N 1
ATOM 837 C CA . THR A 1 112 ? -0.200 -9.302 11.833 1.00 95.19 112 THR A CA 1
ATOM 838 C C . THR A 1 112 ? -0.235 -10.534 10.934 1.00 95.19 112 THR A C 1
ATOM 840 O O . THR A 1 112 ? -1.298 -10.935 10.466 1.00 95.19 112 THR A O 1
ATOM 843 N N . CYS A 1 113 ? 0.926 -11.133 10.667 1.00 93.94 113 CYS A N 1
ATOM 844 C CA . CYS A 1 113 ? 1.056 -12.334 9.843 1.00 93.94 113 CYS A CA 1
ATOM 845 C C . CYS A 1 113 ? 1.831 -13.396 10.618 1.00 93.94 113 CYS A C 1
ATOM 847 O O . CYS A 1 113 ? 2.960 -13.143 11.038 1.00 93.94 113 CYS A O 1
ATOM 849 N N . ILE A 1 114 ? 1.250 -14.586 10.746 1.00 93.62 114 ILE A N 1
ATOM 850 C CA . ILE A 1 114 ? 1.879 -15.755 11.366 1.00 93.62 114 ILE A CA 1
ATOM 851 C C . ILE A 1 114 ? 2.140 -16.784 10.264 1.00 93.62 114 ILE A C 1
ATOM 853 O O . ILE A 1 114 ? 1.249 -17.100 9.476 1.00 93.62 114 ILE A O 1
ATOM 857 N N . GLU A 1 115 ? 3.378 -17.267 10.173 1.00 93.38 115 GLU A N 1
ATOM 858 C CA . GLU A 1 115 ? 3.779 -18.327 9.242 1.00 93.38 115 GLU A CA 1
ATOM 859 C C . GLU A 1 115 ? 3.734 -19.677 9.964 1.00 93.38 115 GLU A C 1
ATOM 861 O O . GLU A 1 115 ? 4.150 -19.798 11.116 1.00 93.38 115 GLU A O 1
ATOM 866 N N . SER A 1 116 ? 3.182 -20.692 9.312 1.00 89.06 116 SER A N 1
ATOM 867 C CA . SER A 1 116 ? 3.029 -22.035 9.870 1.00 89.06 116 SER A CA 1
ATOM 868 C C . SER A 1 116 ? 3.242 -23.099 8.799 1.00 89.06 116 SER A C 1
ATOM 870 O O . SER A 1 116 ? 3.038 -22.853 7.612 1.00 89.06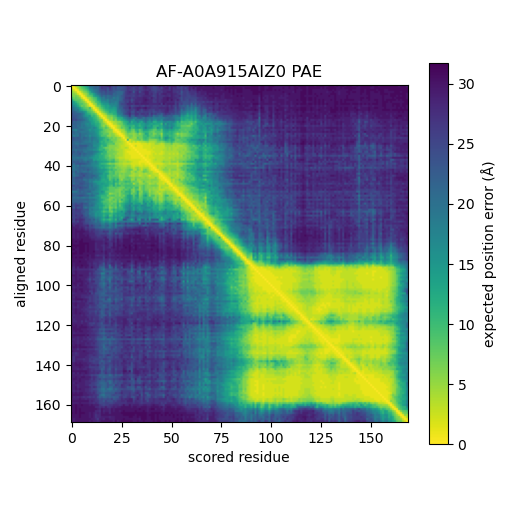 116 SER A O 1
ATOM 872 N N . GLY A 1 117 ? 3.615 -24.304 9.225 1.00 87.81 117 GLY A N 1
ATOM 873 C CA . GLY A 1 117 ? 3.830 -25.447 8.337 1.00 87.81 117 GLY A CA 1
ATOM 874 C C . GLY A 1 117 ? 5.268 -25.585 7.811 1.00 87.81 117 GLY A C 1
ATOM 875 O O . GLY A 1 117 ? 6.109 -24.710 8.021 1.00 87.81 117 GLY A O 1
ATOM 876 N N . PRO A 1 118 ? 5.573 -26.723 7.165 1.00 88.94 118 PRO A N 1
ATOM 877 C CA . PRO A 1 118 ? 6.895 -27.017 6.620 1.00 88.94 118 PRO A CA 1
ATOM 878 C C . PRO A 1 118 ? 7.224 -26.139 5.403 1.00 88.94 118 PRO A C 1
ATOM 880 O O . PRO A 1 118 ? 6.344 -25.569 4.760 1.00 88.94 118 PRO A O 1
ATOM 883 N N . SER A 1 119 ? 8.509 -26.051 5.047 1.00 88.19 119 SER A N 1
ATOM 884 C CA . SER A 1 119 ? 9.007 -25.163 3.982 1.00 88.19 119 SER A CA 1
ATOM 885 C C . SER A 1 119 ? 8.353 -25.387 2.612 1.00 88.19 119 SER A C 1
ATOM 887 O O . SER A 1 119 ? 8.249 -24.433 1.840 1.00 88.19 119 SER A O 1
ATOM 889 N N . ASN A 1 120 ? 7.904 -26.615 2.337 1.00 88.00 120 ASN A N 1
ATOM 890 C CA . ASN A 1 120 ? 7.216 -27.041 1.117 1.00 88.00 120 ASN A CA 1
ATOM 891 C C . ASN A 1 120 ? 5.685 -26.865 1.165 1.00 88.00 120 ASN A C 1
ATOM 893 O O . ASN A 1 120 ? 5.027 -27.056 0.146 1.00 88.00 120 ASN A O 1
ATOM 897 N N . ASN A 1 121 ? 5.113 -26.503 2.317 1.00 86.56 121 ASN A N 1
ATOM 898 C CA . ASN A 1 121 ? 3.681 -26.260 2.493 1.00 86.56 121 ASN A CA 1
ATOM 899 C C . ASN A 1 121 ? 3.446 -25.168 3.547 1.00 86.56 121 ASN A C 1
ATOM 901 O O . ASN A 1 121 ? 2.855 -25.397 4.607 1.00 86.56 121 ASN A O 1
ATOM 905 N N . ARG A 1 122 ? 3.974 -23.976 3.257 1.00 91.62 122 ARG A N 1
ATOM 906 C CA . ARG A 1 122 ? 3.848 -22.805 4.126 1.00 91.62 122 ARG A CA 1
ATOM 907 C C . ARG A 1 122 ? 2.424 -22.273 4.075 1.00 91.62 122 ARG A C 1
ATOM 909 O O . ARG A 1 122 ? 1.845 -22.099 3.003 1.00 91.62 122 ARG A O 1
ATOM 916 N N . ARG A 1 123 ? 1.892 -21.960 5.245 1.00 92.25 123 ARG A N 1
ATOM 917 C CA . ARG A 1 123 ? 0.579 -21.359 5.452 1.00 92.25 123 ARG A CA 1
ATOM 918 C C . ARG A 1 123 ? 0.767 -20.036 6.170 1.00 92.25 123 ARG A C 1
ATOM 920 O O . ARG A 1 123 ? 1.570 -19.933 7.095 1.00 92.25 123 ARG A O 1
ATOM 927 N N . PHE A 1 124 ? 0.033 -19.027 5.731 1.00 93.75 124 PHE A N 1
ATOM 928 C CA . PHE A 1 124 ? 0.072 -17.685 6.286 1.00 93.75 124 PHE A CA 1
ATOM 929 C C . PHE A 1 124 ? -1.295 -17.349 6.866 1.00 93.75 124 PHE A C 1
ATOM 931 O O . PHE A 1 124 ? -2.283 -17.250 6.135 1.00 93.75 124 PHE A O 1
ATOM 938 N N . THR A 1 125 ? -1.342 -17.159 8.178 1.00 93.56 125 THR A N 1
ATOM 939 C CA . THR A 1 125 ? -2.534 -16.691 8.884 1.00 93.56 125 THR A CA 1
ATOM 940 C C . THR A 1 125 ? -2.402 -15.189 9.088 1.00 93.56 125 THR A C 1
ATOM 942 O O . THR A 1 125 ? -1.438 -14.719 9.697 1.00 93.56 125 THR A O 1
ATOM 945 N N . TRP A 1 126 ? -3.345 -14.427 8.537 1.00 95.50 126 TRP A N 1
ATOM 946 C CA . TRP A 1 126 ? -3.368 -12.968 8.628 1.00 95.50 126 TRP A CA 1
ATOM 947 C C . TRP A 1 126 ? -4.418 -12.506 9.625 1.00 95.50 126 TRP A C 1
ATOM 949 O O . TRP A 1 126 ? -5.541 -12.984 9.593 1.00 95.50 126 TRP A O 1
ATOM 959 N N . LYS A 1 127 ? -4.073 -11.524 10.451 1.00 94.75 127 LYS A N 1
ATOM 960 C CA . LYS A 1 127 ? -4.986 -10.858 11.380 1.00 94.75 127 LYS A CA 1
ATOM 961 C C . LYS A 1 127 ? -4.954 -9.358 11.118 1.00 94.75 127 LYS A C 1
ATOM 963 O O . LYS A 1 127 ? -3.872 -8.803 10.904 1.00 94.75 127 LYS A O 1
ATOM 968 N N . ALA A 1 128 ? -6.113 -8.710 11.106 1.00 95.44 128 ALA A N 1
ATOM 969 C CA . ALA A 1 128 ? -6.232 -7.265 10.946 1.00 95.44 128 ALA A CA 1
ATOM 970 C C . ALA A 1 128 ? -7.019 -6.662 12.111 1.00 95.44 128 ALA A C 1
ATOM 972 O O . ALA A 1 128 ? -8.078 -7.172 12.456 1.00 95.44 128 ALA A O 1
ATOM 973 N N . VAL A 1 129 ? -6.530 -5.571 12.694 1.00 95.38 129 VAL A N 1
ATOM 974 C CA . VAL A 1 129 ? -7.247 -4.824 13.736 1.00 95.38 129 VAL A CA 1
ATOM 975 C C . VAL A 1 129 ? -7.730 -3.508 13.149 1.00 95.38 129 VAL A C 1
ATOM 977 O O . VAL A 1 129 ? -6.916 -2.685 12.719 1.00 95.38 129 VAL A O 1
ATOM 980 N N . VAL A 1 130 ? -9.050 -3.319 13.105 1.00 94.12 130 VAL A N 1
ATOM 981 C CA . VAL A 1 130 ? -9.705 -2.131 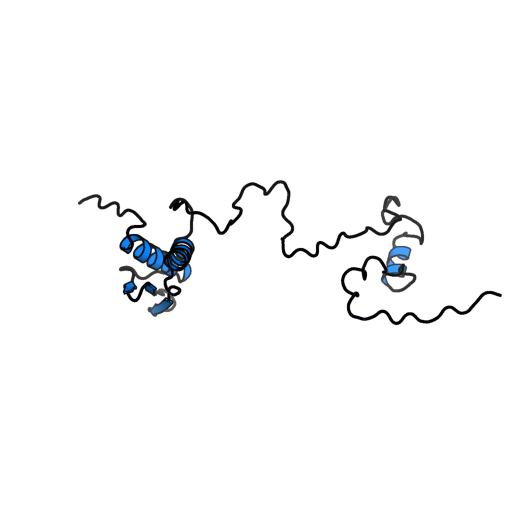12.538 1.00 94.12 130 VAL A CA 1
ATOM 982 C C . VAL A 1 130 ? -10.788 -1.653 13.491 1.00 94.12 130 VAL A C 1
ATOM 984 O O . VAL A 1 130 ? -11.651 -2.430 13.886 1.00 94.12 130 VAL A O 1
ATOM 987 N N . ASN A 1 131 ? -10.745 -0.370 13.865 1.00 89.44 131 ASN A N 1
ATOM 988 C CA . ASN A 1 131 ? -11.673 0.219 14.838 1.00 89.44 131 ASN A CA 1
ATOM 989 C C . ASN A 1 131 ? -11.704 -0.546 16.186 1.00 89.44 131 ASN A C 1
ATOM 991 O O . ASN A 1 131 ? -12.758 -0.728 16.784 1.00 89.44 131 ASN A O 1
ATOM 995 N N . GLY A 1 132 ? -10.551 -1.065 16.627 1.00 88.56 132 GLY A N 1
ATOM 996 C CA . GLY A 1 132 ? -10.432 -1.871 17.851 1.00 88.56 132 GLY A CA 1
ATOM 997 C C . GLY A 1 132 ? -10.998 -3.294 17.758 1.00 88.56 132 GLY A C 1
ATOM 998 O O . GLY A 1 132 ? -10.873 -4.047 18.717 1.00 88.56 132 GLY A O 1
ATOM 999 N N . VAL A 1 133 ? -11.580 -3.680 16.618 1.00 92.06 133 VAL A N 1
ATOM 1000 C CA . VAL A 1 133 ? -12.086 -5.034 16.368 1.00 92.06 133 VAL A CA 1
ATOM 1001 C C . VAL A 1 133 ? -11.036 -5.833 15.611 1.00 92.06 133 VAL A C 1
ATOM 1003 O O . VAL A 1 133 ? -10.438 -5.349 14.646 1.00 92.06 133 VAL A O 1
ATOM 1006 N N . GLU A 1 134 ? -10.809 -7.061 16.059 1.00 94.38 134 GLU A N 1
ATOM 1007 C CA . GLU A 1 134 ? -9.884 -7.991 15.433 1.00 94.38 134 GLU A CA 1
ATOM 1008 C C . GLU A 1 134 ? -10.611 -8.878 14.420 1.00 94.38 134 GLU A C 1
ATOM 1010 O O . GLU A 1 134 ? -11.647 -9.465 14.721 1.00 94.38 134 GLU A O 1
ATOM 1015 N N . TYR A 1 135 ? -10.046 -8.987 13.222 1.00 93.69 135 TYR A N 1
ATOM 1016 C CA . TYR A 1 135 ? -10.580 -9.774 12.121 1.00 93.69 135 TYR A CA 1
ATOM 1017 C C . TYR A 1 135 ? -9.554 -10.809 11.682 1.00 93.69 135 TYR A C 1
ATOM 1019 O O . TYR A 1 135 ? -8.381 -10.486 11.456 1.00 93.69 135 TYR A O 1
ATOM 1027 N N . GLU A 1 136 ? -10.017 -12.041 11.507 1.00 92.00 136 GLU A N 1
ATOM 1028 C CA . GLU A 1 136 ? -9.233 -13.150 10.978 1.00 92.00 136 GLU A CA 1
ATOM 1029 C C . GLU A 1 136 ? -10.019 -13.891 9.882 1.00 92.00 136 GLU A C 1
ATOM 1031 O O . GLU A 1 136 ? -11.235 -14.058 9.996 1.00 92.00 136 GLU A O 1
ATOM 1036 N N . PRO A 1 137 ? -9.365 -14.297 8.781 1.00 89.81 137 PRO A N 1
ATOM 1037 C CA . PRO A 1 137 ? -9.985 -15.111 7.753 1.00 89.81 137 PRO A CA 1
ATOM 1038 C C . PRO A 1 137 ? -10.081 -16.566 8.221 1.00 89.81 137 PRO A C 1
ATOM 1040 O O . PRO A 1 137 ? -9.158 -17.101 8.831 1.00 89.81 137 PRO A O 1
ATOM 1043 N N . ILE A 1 138 ? -11.170 -17.235 7.845 1.00 86.19 138 ILE A N 1
ATOM 1044 C CA . ILE A 1 138 ? -11.423 -18.648 8.174 1.00 86.19 138 ILE A CA 1
ATOM 1045 C C . ILE A 1 138 ? -10.369 -19.568 7.525 1.00 86.19 138 ILE A C 1
ATOM 1047 O O . ILE A 1 138 ? -10.020 -20.617 8.063 1.00 86.19 138 ILE A O 1
ATOM 1051 N N . ALA A 1 139 ? -9.830 -19.165 6.369 1.00 86.12 139 ALA A N 1
ATOM 1052 C CA . ALA A 1 139 ? -8.826 -19.916 5.627 1.00 86.12 139 ALA A CA 1
ATOM 1053 C C . ALA A 1 139 ? -7.430 -19.284 5.737 1.00 86.12 139 ALA A C 1
ATOM 1055 O O . ALA A 1 139 ? -7.235 -18.092 5.488 1.00 86.12 139 AL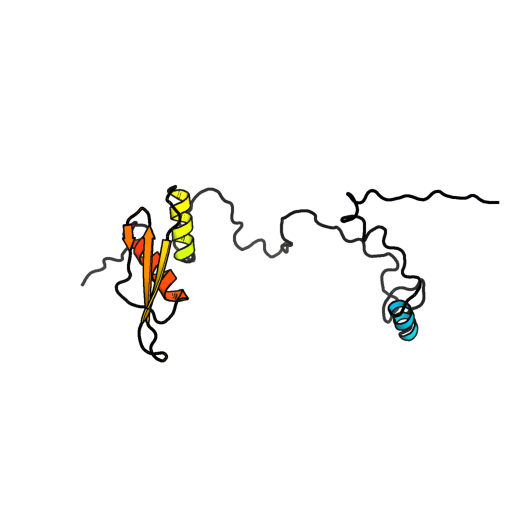A A O 1
ATOM 1056 N N . SER A 1 140 ? -6.430 -20.121 6.026 1.00 87.88 140 SER A N 1
ATOM 1057 C CA . SER A 1 140 ? -5.015 -19.752 5.882 1.00 87.88 140 SER A CA 1
ATOM 1058 C C . SER A 1 140 ? -4.613 -19.682 4.402 1.00 87.88 140 SER A C 1
ATOM 1060 O O . SER A 1 140 ? -5.100 -20.460 3.579 1.00 87.88 140 SER A O 1
ATOM 1062 N N . SER A 1 141 ? -3.726 -18.751 4.039 1.00 89.31 141 SER A N 1
ATOM 1063 C CA . SER A 1 141 ? -3.327 -18.524 2.643 1.00 89.31 141 SER A CA 1
ATOM 1064 C C . SER A 1 141 ? -1.950 -19.108 2.323 1.00 89.31 141 SER A C 1
ATOM 1066 O O . SER A 1 141 ? -1.067 -19.158 3.172 1.00 89.31 141 SER A O 1
ATOM 1068 N N . ALA A 1 142 ? -1.719 -19.482 1.061 1.00 89.38 142 ALA A N 1
ATOM 1069 C CA . ALA A 1 142 ? -0.410 -19.959 0.593 1.00 89.38 142 ALA A CA 1
ATOM 1070 C C . ALA A 1 142 ? 0.605 -18.827 0.317 1.00 89.38 142 ALA A C 1
ATOM 1072 O O . ALA A 1 142 ? 1.792 -19.077 0.137 1.00 89.38 142 ALA A O 1
ATOM 1073 N N . SER A 1 143 ? 0.161 -17.564 0.269 1.00 89.94 143 SER A N 1
ATOM 1074 C CA . SER A 1 143 ? 1.023 -16.402 0.019 1.00 89.94 143 SER A CA 1
ATOM 1075 C C . SER A 1 143 ? 0.697 -15.239 0.952 1.00 89.94 143 SER A C 1
ATOM 1077 O O . SER A 1 143 ? -0.465 -14.994 1.286 1.00 89.94 143 SER A O 1
ATOM 1079 N N . LYS A 1 144 ? 1.731 -14.475 1.328 1.00 91.06 144 LYS A N 1
ATOM 1080 C CA . LYS A 1 144 ? 1.611 -13.237 2.117 1.00 91.06 144 LYS A CA 1
ATOM 1081 C C . LYS A 1 144 ? 0.781 -12.170 1.393 1.00 91.06 144 LYS A C 1
ATOM 1083 O O . LYS A 1 144 ? 0.010 -11.457 2.027 1.00 91.06 144 LYS A O 1
ATOM 1088 N N . LYS A 1 145 ? 0.906 -12.076 0.062 1.00 91.62 145 LYS A N 1
ATOM 1089 C CA . LYS A 1 145 ? 0.207 -11.058 -0.744 1.00 91.62 145 LYS A CA 1
ATOM 1090 C C . LYS A 1 145 ? -1.298 -11.319 -0.794 1.00 91.62 145 LYS A C 1
ATOM 1092 O O . LYS A 1 145 ? -2.082 -10.410 -0.534 1.00 91.62 145 LYS A O 1
ATOM 1097 N N . THR A 1 146 ? -1.690 -12.558 -1.098 1.00 91.12 146 THR A N 1
ATOM 1098 C CA . THR A 1 146 ? -3.104 -12.949 -1.188 1.00 91.12 146 THR A CA 1
ATOM 1099 C C . THR A 1 146 ? -3.763 -12.970 0.185 1.00 91.12 146 THR A C 1
ATOM 1101 O O . THR A 1 146 ? -4.872 -12.468 0.318 1.00 91.12 146 THR A O 1
ATOM 1104 N N . GLY A 1 147 ? -3.059 -13.438 1.219 1.00 92.81 147 GLY A N 1
ATOM 1105 C CA . GLY A 1 147 ? -3.568 -13.447 2.592 1.00 92.81 147 GLY A CA 1
ATOM 1106 C C . GLY A 1 147 ? -3.904 -12.057 3.124 1.00 92.81 147 GLY A C 1
ATOM 1107 O O . GLY A 1 147 ? -4.984 -11.846 3.674 1.00 92.81 147 GLY A O 1
ATOM 1108 N N . LYS A 1 148 ? -3.036 -11.068 2.869 1.00 93.50 148 LYS A N 1
ATOM 1109 C CA . LYS A 1 148 ? -3.312 -9.678 3.256 1.00 93.50 148 LYS A CA 1
ATOM 1110 C C . LYS A 1 148 ? -4.536 -9.104 2.532 1.00 93.50 148 LYS A C 1
ATOM 1112 O O . LYS A 1 148 ? -5.310 -8.361 3.129 1.00 93.50 148 LYS A O 1
ATOM 1117 N N . ALA A 1 149 ? -4.724 -9.433 1.254 1.00 93.00 149 ALA A N 1
ATOM 1118 C CA . ALA A 1 149 ? -5.909 -9.014 0.509 1.00 93.00 149 ALA A CA 1
ATOM 1119 C C . ALA A 1 149 ? -7.188 -9.689 1.036 1.00 93.00 149 ALA A C 1
ATOM 1121 O O . ALA A 1 149 ? -8.207 -9.019 1.179 1.00 93.00 149 ALA A O 1
ATOM 1122 N N . GLN A 1 150 ? -7.109 -10.978 1.379 1.00 93.31 150 GLN A N 1
ATOM 1123 C CA . GLN A 1 150 ? -8.216 -11.766 1.926 1.00 93.31 150 GLN A CA 1
ATOM 1124 C C . GLN A 1 150 ? -8.707 -11.222 3.270 1.00 93.31 150 GLN A C 1
ATOM 1126 O O . GLN A 1 150 ? -9.899 -10.971 3.409 1.00 93.31 150 GLN A O 1
ATOM 1131 N N . VAL A 1 151 ? -7.812 -10.944 4.227 1.00 95.12 151 VAL A N 1
ATOM 1132 C CA . VAL A 1 151 ? -8.241 -10.368 5.515 1.00 95.12 151 VAL A CA 1
ATOM 1133 C C . VAL A 1 151 ? -8.901 -8.997 5.330 1.00 95.12 151 VAL A C 1
ATOM 1135 O O . VAL A 1 151 ? -9.893 -8.700 5.983 1.00 95.12 151 VAL A O 1
ATOM 1138 N N . CYS A 1 152 ? -8.421 -8.176 4.388 1.00 93.69 152 CYS A N 1
ATOM 1139 C CA . CYS A 1 152 ? -9.056 -6.889 4.097 1.00 93.69 152 CYS A CA 1
ATOM 1140 C C . CYS A 1 152 ? -10.453 -7.055 3.491 1.00 93.69 152 CYS A C 1
ATOM 1142 O O . CYS A 1 152 ? -11.337 -6.270 3.814 1.00 93.69 152 CYS A O 1
ATOM 1144 N N . ALA A 1 153 ? -10.655 -8.062 2.637 1.00 91.50 153 ALA A N 1
ATOM 1145 C CA . ALA A 1 153 ? -11.970 -8.372 2.084 1.00 91.50 153 ALA A CA 1
ATOM 1146 C C . ALA A 1 153 ? -12.958 -8.772 3.192 1.00 91.50 153 ALA A C 1
ATOM 1148 O O . ALA A 1 153 ? -14.049 -8.215 3.245 1.00 91.50 153 ALA A O 1
ATOM 1149 N N . VAL A 1 154 ? -12.534 -9.627 4.134 1.00 92.88 154 VAL A N 1
ATOM 1150 C CA . VAL A 1 154 ? -13.343 -10.013 5.307 1.00 92.88 154 VAL A CA 1
ATOM 1151 C C . VAL A 1 154 ? -13.716 -8.793 6.153 1.00 92.88 154 VAL A C 1
ATOM 1153 O O . VAL A 1 154 ? -14.869 -8.635 6.537 1.00 92.88 154 VAL A O 1
ATOM 1156 N N . VAL A 1 155 ? -12.772 -7.880 6.405 1.00 93.12 155 VAL A N 1
ATOM 1157 C CA . VAL A 1 155 ? -13.063 -6.642 7.149 1.00 93.12 155 VAL A CA 1
ATOM 1158 C C . VAL A 1 155 ? -14.102 -5.790 6.413 1.00 93.12 155 VAL A C 1
ATOM 1160 O O . VAL A 1 155 ? -15.057 -5.314 7.018 1.00 93.12 155 VAL A O 1
ATOM 1163 N N . LEU A 1 156 ? -13.932 -5.583 5.105 1.00 90.88 156 LEU A N 1
ATOM 1164 C CA . LEU A 1 156 ? -14.846 -4.767 4.299 1.00 90.88 156 LEU A CA 1
ATOM 1165 C C . LEU A 1 156 ? -16.254 -5.374 4.219 1.00 90.88 156 LEU A C 1
ATOM 1167 O O . LEU A 1 156 ? -17.239 -4.635 4.250 1.00 90.88 156 LEU A O 1
ATOM 1171 N N . GLN A 1 157 ? -16.341 -6.701 4.155 1.00 89.69 157 GLN A N 1
ATOM 1172 C CA . GLN A 1 157 ? -17.581 -7.473 4.213 1.00 89.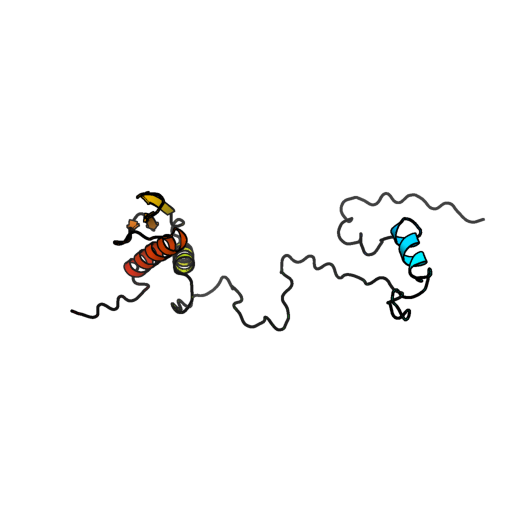69 157 GLN A CA 1
ATOM 1173 C C . GLN A 1 157 ? -18.284 -7.280 5.566 1.00 89.69 157 GLN A C 1
ATOM 1175 O O . GLN A 1 157 ? -19.450 -6.892 5.594 1.00 89.69 157 GLN A O 1
ATOM 1180 N N . SER A 1 158 ? -17.564 -7.413 6.686 1.00 88.56 158 SER A N 1
ATOM 1181 C CA . SER A 1 158 ? -18.103 -7.165 8.036 1.00 88.56 158 SER A CA 1
ATOM 1182 C C . SER A 1 158 ? -18.550 -5.718 8.262 1.00 88.56 158 SER A C 1
ATOM 1184 O O . SER A 1 158 ? -19.461 -5.458 9.043 1.00 88.56 158 SER A O 1
ATOM 1186 N N . LEU A 1 159 ? -17.925 -4.761 7.573 1.00 85.06 159 LEU A N 1
ATOM 1187 C CA . LEU A 1 159 ? -18.293 -3.343 7.621 1.00 85.06 159 LEU A CA 1
ATOM 1188 C C . LEU A 1 159 ? -19.460 -2.983 6.677 1.00 85.06 159 LEU A C 1
ATOM 1190 O O . LEU A 1 159 ? -19.827 -1.809 6.601 1.00 85.06 159 LEU A O 1
ATOM 1194 N N . GLY A 1 160 ? -20.038 -3.961 5.966 1.00 79.12 160 GLY A N 1
ATOM 1195 C CA . GLY A 1 160 ? -21.199 -3.782 5.084 1.00 79.12 160 GLY A CA 1
ATOM 1196 C C . GLY A 1 160 ? -20.885 -3.088 3.754 1.00 79.12 160 GLY A C 1
ATOM 1197 O O . GLY A 1 160 ? -21.771 -2.506 3.133 1.00 79.12 160 GLY A O 1
ATOM 1198 N N . LEU A 1 161 ? -19.617 -3.094 3.331 1.00 68.75 161 LEU A N 1
ATOM 1199 C CA . LEU A 1 161 ? -19.124 -2.370 2.149 1.00 68.75 161 LEU A CA 1
ATOM 1200 C C . LEU A 1 161 ? -18.902 -3.271 0.933 1.00 68.75 161 LEU A C 1
ATOM 1202 O O . LEU A 1 161 ? -18.677 -2.783 -0.173 1.00 68.75 161 LEU A O 1
ATOM 1206 N N . MET A 1 162 ? -1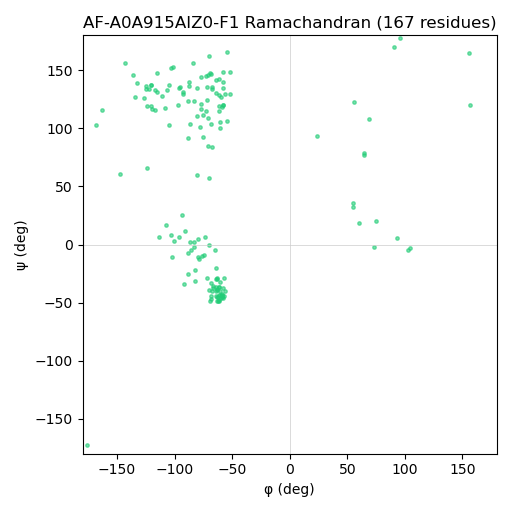8.964 -4.579 1.148 1.00 58.53 162 MET A N 1
ATOM 1207 C CA . MET A 1 162 ? -19.033 -5.595 0.113 1.00 58.53 162 MET A CA 1
ATOM 1208 C C . MET A 1 162 ? -20.295 -6.395 0.417 1.00 58.53 162 MET A C 1
ATOM 1210 O O . MET A 1 162 ? -20.428 -6.918 1.522 1.00 58.53 162 MET A O 1
ATOM 1214 N N . GLN A 1 163 ? -21.252 -6.409 -0.515 1.00 51.72 163 GLN A N 1
ATOM 1215 C CA . GLN A 1 163 ? -22.440 -7.247 -0.389 1.00 51.72 163 GLN A CA 1
ATOM 1216 C C . GLN A 1 163 ? -21.975 -8.697 -0.263 1.00 51.72 163 GLN A C 1
ATOM 1218 O O . GLN A 1 163 ? -21.293 -9.213 -1.148 1.00 51.72 163 GLN A O 1
ATOM 1223 N N . ASN A 1 164 ? -22.334 -9.328 0.853 1.00 44.19 164 ASN A N 1
ATOM 1224 C CA . ASN A 1 164 ? -22.537 -10.760 0.846 1.00 44.19 164 ASN A CA 1
ATOM 1225 C C . ASN A 1 164 ? -23.626 -11.022 -0.180 1.00 44.19 164 ASN A C 1
ATOM 1227 O O . ASN A 1 164 ? -24.754 -10.563 -0.003 1.00 44.19 164 ASN A O 1
ATOM 1231 N N . ASP A 1 165 ? -23.296 -11.770 -1.221 1.00 46.09 165 ASP A N 1
ATOM 1232 C CA . ASP A 1 165 ? -24.305 -12.651 -1.771 1.00 46.09 165 ASP A CA 1
ATOM 1233 C C . ASP A 1 165 ? -24.551 -13.720 -0.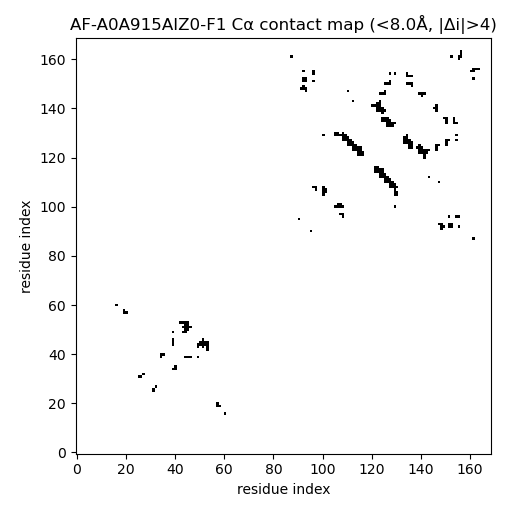696 1.00 46.09 165 ASP A C 1
ATOM 1235 O O . ASP A 1 165 ? -23.919 -14.774 -0.672 1.00 46.09 165 ASP A O 1
ATOM 1239 N N . GLU A 1 166 ? -25.409 -13.393 0.275 1.00 48.69 166 GLU A N 1
ATOM 1240 C CA . GLU A 1 166 ? -26.155 -14.388 1.045 1.00 48.69 166 GLU A CA 1
ATOM 1241 C C . GLU A 1 166 ? -27.210 -15.021 0.116 1.00 48.69 166 GLU A C 1
ATOM 1243 O O . GLU A 1 166 ? -28.409 -14.975 0.383 1.00 48.69 166 GLU A O 1
ATOM 1248 N N . ALA A 1 167 ? -26.764 -15.602 -0.998 1.00 42.41 167 ALA A N 1
ATOM 1249 C CA . ALA A 1 167 ? -27.489 -16.650 -1.696 1.00 42.41 167 ALA A CA 1
ATOM 1250 C C . ALA A 1 167 ? -27.029 -17.967 -1.050 1.00 42.41 167 ALA A C 1
ATOM 1252 O O . ALA A 1 167 ? -25.898 -18.402 -1.236 1.00 42.41 167 ALA A O 1
ATOM 1253 N N . LEU A 1 168 ? -27.749 -18.431 -0.025 1.00 45.19 168 LEU A N 1
ATOM 1254 C CA . LEU A 1 168 ? -28.824 -19.421 -0.159 1.00 45.19 168 LEU A CA 1
ATOM 1255 C C . LEU A 1 168 ? -28.276 -20.808 -0.553 1.00 45.19 168 LEU A C 1
ATOM 1257 O O . LEU A 1 168 ? -27.850 -20.977 -1.683 1.00 45.19 168 LEU A O 1
ATOM 1261 N N . TRP A 1 169 ? -28.319 -21.726 0.429 1.00 42.56 169 TRP A N 1
ATOM 1262 C CA . TRP A 1 169 ? -28.384 -23.205 0.373 1.00 42.56 169 TRP A CA 1
ATOM 1263 C C . TRP A 1 169 ? -27.696 -23.975 -0.770 1.00 42.56 169 TRP A C 1
ATOM 1265 O O . TRP A 1 169 ? -28.036 -23.797 -1.955 1.00 42.56 169 TRP A O 1
#

Organism: Parascaris univalens (NCBI:txid6257)

pLDDT: mean 74.26, std 18.73, range [32.88, 95.5]

Mean predicted aligned error: 18.65 Å

Secondary structure (DSSP, 8-state):
-----------GGGTTTSTTTSPPP--SSHHHHHHHHTT--TTSPSSTTS-S-SSPPPP----SSS----GGG-SS----S-------SS--HHHHHHHHHHHTTPPPPEEEEEEES-TTS-EEEEEEEETTEEE--SS-BSSHHHHHHHHHHHHHHHTTSS-------

Nearest PDB structures (foldseek):
  3adi-assembly1_A  TM=9.226E-01  e=2.052E-05  Arabidopsis thaliana
  2n3g-assembly1_A  TM=9.602E-01  e=2.267E-04  Arabidopsis thaliana
  2l2n-assembly1_A  TM=9.332E-01  e=1.385E-04  Arabidopsis thaliana
  2n3f-assembly1_A  TM=7.781E-01  e=3.490E-04  Arabidopsis thaliana
  1whq-assembly1_A  TM=6.988E-01  e=5.712E-04  Mus musculus

InterPro domains:
  IPR000467 G-patch domain [PF01585] (27-69)
  IPR000467 G-patch domain [PS50174] (27-73)
  IPR000467 G-patch domain [SM00443] (25-71)
  IPR014720 Double-stranded RNA-binding domain [PF00035] (93-159)
  IPR014720 Double-stranded RNA-binding domain [PS50137] (92-161)
  IPR014720 Double-stranded RNA-binding domain [SM00358] (93-160)

Solvent-accessible surface area (backbone atoms only — not comparable to full-atom values): 11226 Å² total; per-residue (Å²): 142,85,84,91,79,80,87,76,84,73,70,81,90,64,58,83,78,47,52,79,78,67,56,73,80,81,87,59,62,71,68,49,56,49,42,44,73,74,71,46,52,97,89,55,19,64,57,98,82,44,78,26,73,79,63,81,84,81,77,84,79,77,82,59,94,66,78,94,73,62,86,86,61,78,81,71,76,84,82,63,93,72,83,90,75,91,67,79,81,86,64,56,41,51,57,54,48,51,52,47,27,62,74,70,72,41,67,78,70,46,76,47,78,47,80,44,74,53,95,92,57,48,33,28,44,39,38,39,37,50,86,90,43,80,42,66,53,96,67,69,21,80,38,71,70,59,22,53,35,49,33,30,42,54,50,36,38,76,70,68,76,39,83,74,80,80,72,73,136

Sequence (169 aa):
MIVAGKGNICPQSALHIDLFKCASRVTGGMGHKLMQKMGWTPGEGLGKDRDGPLEPLTLDVKSDRKGLVSSDEIHSSKKSHGVVSMEVAGKHPVSMLMELCSKKHWSPPQFTCIESGPSNNRRFTWKAVVNGVEYEPIASSASKKTGKAQVCAVVLQSLGLMQNDEALW